Protein AF-A0A3A9JMK0-F1 (afdb_monomer)

Radius of gyration: 14.11 Å; Cα contacts (8 Å, |Δi|>4): 115; chains: 1; bounding box: 34×22×38 Å

Foldseek 3Di:
DPLDADPFLVRLVVVLVVVLVPDDDPVRNLLVSLVSLLVSLLNLQPPPVYDLVRNLVSVVSNLVSVVSVVPDPDDSLVSLQVQLPDPVVCVSGDVVSSVVSCCVRVNDD

p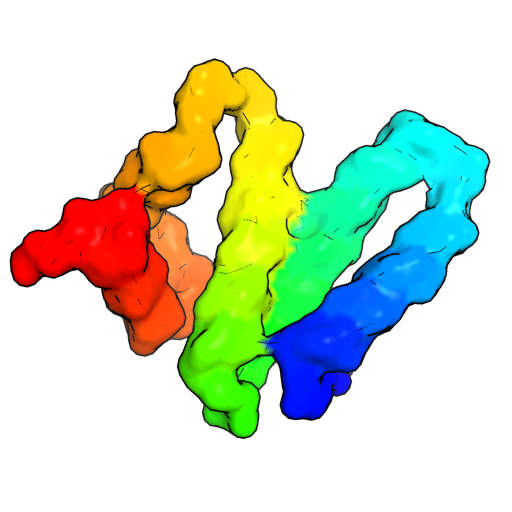LDDT: mean 88.09, std 10.56, range [46.25, 96.81]

Secondary structure (DSSP, 8-state):
------SSHHHHHHHHHHHHTT--SHHHHHHHHHHHHHHHHHHHHT-TTS-HHHHHHHHHHHHHHHHHHHT-SS-HHHHHHHHHTSHHHHTTS-HHHHHHHHHHHH---

Structure (mmCIF, N/CA/C/O backbone):
data_AF-A0A3A9JMK0-F1
#
_entry.id   AF-A0A3A9JMK0-F1
#
loop_
_atom_site.group_PDB
_atom_site.id
_atom_site.type_symbol
_atom_site.label_atom_id
_atom_site.label_alt_id
_atom_site.label_comp_id
_atom_site.label_asym_id
_atom_site.label_entity_id
_atom_site.label_seq_id
_atom_site.pdbx_PDB_ins_code
_atom_site.Cartn_x
_atom_site.Cartn_y
_atom_site.Cartn_z
_atom_site.occupancy
_atom_site.B_iso_or_equiv
_atom_site.auth_seq_id
_atom_site.auth_comp_id
_atom_site.auth_asym_id
_atom_site.auth_atom_id
_atom_site.pdbx_PDB_model_num
ATOM 1 N N . MET A 1 1 ? -4.631 11.382 -14.165 1.00 46.25 1 MET A N 1
ATOM 2 C CA . MET A 1 1 ? -4.466 10.123 -13.408 1.00 46.25 1 MET A CA 1
ATOM 3 C C . MET A 1 1 ? -4.695 8.979 -14.375 1.00 46.25 1 MET A C 1
ATOM 5 O O . MET A 1 1 ? -5.615 9.077 -15.178 1.00 46.25 1 MET A O 1
ATOM 9 N N . LEU A 1 2 ? -3.821 7.972 -14.379 1.00 48.16 2 LEU A N 1
ATOM 10 C CA . LEU A 1 2 ? -3.957 6.794 -15.236 1.00 48.16 2 LEU A CA 1
ATOM 11 C C . LEU A 1 2 ? -5.196 6.004 -14.791 1.00 48.16 2 LEU A C 1
ATOM 13 O O . LEU A 1 2 ? -5.128 5.227 -13.851 1.00 48.16 2 LEU A O 1
ATOM 17 N N . ASN A 1 3 ? -6.326 6.225 -15.468 1.00 56.69 3 ASN A N 1
ATOM 18 C CA . ASN A 1 3 ? -7.575 5.467 -15.324 1.00 56.69 3 ASN A CA 1
ATOM 19 C C . ASN A 1 3 ? -7.445 4.076 -15.971 1.00 56.69 3 ASN A C 1
ATOM 21 O O . ASN A 1 3 ? -8.260 3.693 -16.812 1.00 56.69 3 ASN A O 1
ATOM 25 N N . LYS A 1 4 ? -6.381 3.335 -15.652 1.00 73.69 4 LYS A N 1
ATOM 26 C CA . LYS A 1 4 ? -6.240 1.958 -16.118 1.00 73.69 4 LYS A CA 1
ATOM 27 C C . LYS A 1 4 ? -6.874 1.044 -15.077 1.00 73.69 4 LYS A C 1
ATOM 29 O O . LYS A 1 4 ? -6.418 0.994 -13.941 1.00 73.69 4 LYS A O 1
ATOM 34 N N . ARG A 1 5 ? -7.939 0.348 -15.472 1.00 84.06 5 ARG A N 1
ATOM 35 C CA . ARG A 1 5 ? -8.508 -0.748 -14.681 1.00 84.06 5 ARG A CA 1
ATOM 36 C C . ARG A 1 5 ? -7.691 -2.008 -14.932 1.00 84.06 5 ARG A C 1
ATOM 38 O O . ARG A 1 5 ? -7.257 -2.228 -16.062 1.00 84.06 5 ARG A O 1
ATOM 45 N N . PHE A 1 6 ? -7.501 -2.799 -13.888 1.00 89.50 6 PHE A N 1
ATOM 46 C CA . PHE A 1 6 ? -6.795 -4.075 -13.934 1.00 89.50 6 PHE A CA 1
ATOM 47 C C . PHE A 1 6 ? -7.770 -5.183 -13.546 1.00 89.50 6 PHE A C 1
ATOM 49 O O . PHE A 1 6 ? -8.637 -4.965 -12.703 1.00 89.50 6 PHE A O 1
ATOM 56 N N . GLY A 1 7 ? -7.634 -6.359 -14.150 1.00 88.62 7 GLY A N 1
ATOM 57 C CA . GLY A 1 7 ? -8.412 -7.546 -13.803 1.00 88.62 7 GLY A CA 1
ATOM 58 C C . GLY A 1 7 ? -7.852 -8.323 -12.609 1.00 88.62 7 GLY A C 1
ATOM 59 O O . GLY A 1 7 ? -8.538 -9.197 -12.089 1.00 88.62 7 GLY A O 1
ATOM 60 N N . SER A 1 8 ? -6.619 -8.035 -12.178 1.00 92.88 8 SER A N 1
ATOM 61 C CA . SER A 1 8 ? -5.992 -8.647 -10.998 1.00 92.88 8 SER A CA 1
ATOM 62 C C . SER A 1 8 ? -4.793 -7.845 -10.491 1.00 92.88 8 SER A C 1
ATOM 64 O O . SER A 1 8 ? -4.232 -7.010 -11.209 1.00 92.88 8 SER A O 1
ATOM 66 N N . TYR A 1 9 ? -4.329 -8.172 -9.284 1.00 91.81 9 TYR A N 1
ATOM 67 C CA . TYR A 1 9 ? -3.052 -7.678 -8.759 1.00 91.81 9 TYR A CA 1
ATOM 68 C C . TYR A 1 9 ? -1.852 -8.065 -9.641 1.00 91.81 9 TYR A C 1
ATOM 70 O O . TYR A 1 9 ? -0.938 -7.265 -9.842 1.00 91.81 9 TYR A O 1
ATOM 78 N N . ALA A 1 10 ? -1.846 -9.282 -10.193 1.00 93.56 10 ALA A N 1
ATOM 79 C CA . ALA A 1 10 ? -0.742 -9.768 -11.020 1.00 93.56 10 ALA A CA 1
ATOM 80 C C . ALA A 1 10 ? -0.591 -8.946 -12.310 1.00 93.56 10 ALA A C 1
ATOM 82 O O . ALA A 1 10 ? 0.515 -8.516 -12.638 1.00 93.56 10 ALA A O 1
ATOM 83 N N . GLU A 1 11 ? -1.706 -8.662 -12.988 1.00 92.44 11 GLU A N 1
ATOM 84 C CA . GLU A 1 11 ? -1.730 -7.807 -14.182 1.00 92.44 11 GLU A CA 1
ATOM 85 C C . GLU A 1 11 ? -1.242 -6.386 -13.862 1.00 92.44 11 GLU A C 1
ATOM 87 O O . GLU A 1 11 ? -0.471 -5.781 -14.609 1.00 92.44 11 GL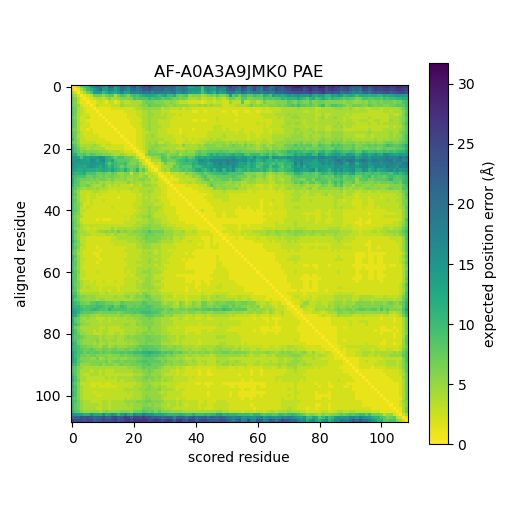U A O 1
ATOM 92 N N . ALA A 1 12 ? -1.673 -5.856 -12.720 1.00 91.44 12 ALA A N 1
ATOM 93 C CA . ALA A 1 12 ? -1.296 -4.535 -12.250 1.00 91.44 12 ALA A CA 1
ATOM 94 C C . ALA A 1 12 ? 0.220 -4.431 -11.992 1.00 91.44 12 ALA A C 1
ATOM 96 O O . ALA A 1 12 ? 0.864 -3.468 -12.421 1.00 91.44 12 ALA A O 1
ATOM 97 N N . LEU A 1 13 ? 0.814 -5.454 -11.367 1.00 90.81 13 LEU A N 1
ATOM 98 C CA . LEU A 1 13 ? 2.261 -5.544 -11.168 1.00 90.81 13 LEU A CA 1
ATOM 99 C C . LEU A 1 13 ? 3.039 -5.700 -12.473 1.00 90.81 13 LEU A C 1
ATOM 101 O O . LEU A 1 13 ? 4.101 -5.099 -12.623 1.00 90.81 13 LEU A O 1
ATOM 105 N N . GLU A 1 14 ? 2.547 -6.507 -13.410 1.00 92.50 14 GLU A N 1
ATOM 106 C CA . GLU A 1 14 ? 3.186 -6.656 -14.717 1.00 92.50 14 GLU A CA 1
ATOM 107 C C . GLU A 1 14 ? 3.210 -5.316 -15.456 1.00 92.50 14 GLU A C 1
ATOM 109 O O . GLU A 1 14 ? 4.261 -4.878 -15.925 1.00 92.50 14 GLU A O 1
ATOM 114 N N . PHE A 1 15 ? 2.089 -4.592 -15.449 1.00 91.19 15 PHE A N 1
ATOM 115 C CA . PHE A 1 15 ? 2.031 -3.244 -16.001 1.00 91.19 15 PHE A CA 1
ATOM 116 C C . PHE A 1 15 ? 3.019 -2.286 -15.323 1.00 91.19 15 PHE A C 1
ATOM 118 O O . PHE A 1 15 ? 3.694 -1.523 -16.016 1.00 91.19 15 PHE A O 1
ATOM 125 N N . ALA A 1 16 ? 3.130 -2.327 -13.992 1.00 88.00 16 ALA A N 1
ATOM 126 C CA . ALA A 1 16 ? 4.110 -1.526 -13.264 1.00 88.00 16 ALA A CA 1
ATOM 127 C C . ALA A 1 16 ? 5.544 -1.837 -13.725 1.00 88.00 16 ALA A C 1
ATOM 129 O O . ALA A 1 16 ? 6.313 -0.920 -14.006 1.00 88.00 16 ALA A O 1
ATOM 130 N N . ARG A 1 17 ? 5.886 -3.122 -13.876 1.00 87.56 17 ARG A N 1
ATOM 131 C CA . ARG A 1 17 ? 7.207 -3.570 -14.345 1.00 87.56 17 ARG A CA 1
ATOM 132 C C . ARG A 1 17 ? 7.532 -3.097 -15.749 1.00 87.56 17 ARG A C 1
ATOM 134 O O . ARG A 1 17 ? 8.632 -2.599 -15.970 1.00 87.56 17 ARG A O 1
ATOM 141 N N . GLU A 1 18 ? 6.588 -3.191 -16.678 1.00 89.44 18 GLU A N 1
ATOM 142 C CA . GLU A 1 18 ? 6.797 -2.682 -18.035 1.00 89.44 18 GLU A CA 1
ATOM 143 C C . GLU A 1 18 ? 6.978 -1.161 -18.046 1.00 89.44 18 GLU A C 1
ATOM 145 O O . GLU A 1 18 ? 7.891 -0.655 -18.696 1.00 89.44 18 GLU A O 1
ATOM 150 N N . ARG A 1 19 ? 6.186 -0.428 -17.252 1.00 85.62 19 ARG A N 1
ATOM 151 C CA . ARG A 1 19 ? 6.327 1.027 -17.090 1.00 85.62 19 ARG A CA 1
ATOM 152 C C . ARG A 1 19 ? 7.699 1.440 -16.563 1.00 85.62 19 ARG A C 1
ATOM 154 O O . ARG A 1 19 ? 8.191 2.495 -16.952 1.00 85.62 19 ARG A O 1
ATOM 161 N N . MET A 1 20 ? 8.293 0.641 -15.679 1.00 83.19 20 MET A N 1
ATOM 162 C CA . MET A 1 20 ? 9.593 0.940 -15.077 1.00 83.19 20 MET A CA 1
ATOM 163 C C . MET A 1 20 ? 10.764 0.818 -16.056 1.00 83.19 20 MET A C 1
ATOM 165 O O . MET A 1 20 ? 11.755 1.528 -15.902 1.00 83.19 20 MET A O 1
ATOM 169 N N . LYS A 1 21 ? 10.643 -0.009 -17.103 1.00 82.69 21 LYS A N 1
ATOM 170 C CA . LYS A 1 21 ? 11.684 -0.158 -18.138 1.00 82.69 21 LYS A CA 1
ATOM 171 C C . LYS A 1 21 ? 11.914 1.110 -18.963 1.00 82.69 21 LYS A C 1
ATOM 173 O O . LYS A 1 21 ? 12.918 1.208 -19.659 1.00 82.69 21 LYS A O 1
ATOM 178 N N . GLU A 1 22 ? 10.990 2.067 -18.913 1.00 81.56 22 GLU A N 1
ATOM 179 C CA . GLU A 1 22 ? 11.088 3.323 -19.660 1.00 81.56 22 GLU A CA 1
ATOM 180 C C . GLU A 1 22 ? 11.971 4.380 -18.974 1.00 81.56 22 GLU A C 1
ATOM 182 O O . GLU A 1 22 ? 12.267 5.411 -19.579 1.00 81.56 22 GLU A O 1
ATOM 187 N N . PHE A 1 23 ? 12.394 4.159 -17.725 1.00 79.81 23 PHE A N 1
ATOM 188 C CA . PHE A 1 23 ? 13.215 5.120 -16.986 1.00 79.81 23 PHE A CA 1
ATOM 189 C C . PHE A 1 23 ? 14.708 4.895 -17.254 1.00 79.81 23 PHE A C 1
ATOM 191 O O . PHE A 1 23 ? 15.226 3.789 -17.133 1.00 79.81 23 PHE A O 1
ATOM 198 N N . ILE A 1 24 ? 15.399 5.968 -17.648 1.00 68.56 24 ILE A N 1
ATOM 199 C CA . ILE A 1 24 ? 16.733 5.911 -18.272 1.00 68.56 24 ILE A CA 1
ATOM 200 C C . ILE A 1 24 ? 17.873 5.950 -17.229 1.00 68.56 24 ILE A C 1
ATOM 202 O O . ILE A 1 24 ? 19.005 5.592 -17.548 1.00 68.56 24 ILE A O 1
ATOM 206 N N . SER A 1 25 ? 17.609 6.352 -15.978 1.00 75.69 25 SER A N 1
ATOM 207 C CA . SER A 1 25 ? 18.637 6.450 -14.923 1.00 75.69 25 SER A CA 1
ATOM 208 C C . SER A 1 25 ? 18.167 5.945 -13.560 1.00 75.69 25 SER A C 1
ATOM 210 O O . SER A 1 25 ? 16.986 6.049 -13.241 1.00 75.69 25 SER A O 1
ATOM 212 N N . TRP A 1 26 ? 19.103 5.476 -12.728 1.00 61.75 26 TRP A N 1
ATOM 213 C CA . TRP A 1 26 ? 18.837 4.973 -11.372 1.00 61.75 26 TRP A CA 1
ATOM 214 C C . TRP A 1 26 ? 18.189 6.012 -10.444 1.00 61.75 26 TRP A C 1
ATOM 216 O O . TRP A 1 26 ? 17.205 5.696 -9.782 1.00 61.75 26 TRP A O 1
ATOM 226 N N . ASP A 1 27 ? 18.649 7.267 -10.476 1.00 65.81 27 ASP A N 1
ATOM 227 C CA . ASP A 1 27 ? 18.046 8.351 -9.681 1.00 65.81 27 ASP A CA 1
ATOM 228 C C . ASP A 1 27 ? 16.594 8.638 -10.098 1.00 65.81 27 ASP A C 1
ATOM 230 O O . ASP A 1 27 ? 15.738 8.945 -9.269 1.00 65.81 27 ASP A O 1
ATOM 234 N N . SER A 1 28 ? 16.294 8.516 -11.396 1.00 69.25 28 SER A N 1
ATOM 235 C CA . SER A 1 28 ? 14.919 8.629 -11.890 1.00 69.25 28 SER A CA 1
ATOM 236 C C . SER A 1 28 ? 14.102 7.373 -11.574 1.00 69.25 28 SER A C 1
ATOM 238 O O . SER A 1 28 ? 12.911 7.470 -11.287 1.00 69.25 28 SER A O 1
ATOM 240 N N . TYR A 1 29 ? 14.745 6.204 -11.572 1.00 72.56 29 TYR A N 1
ATOM 241 C CA . TYR A 1 29 ? 14.108 4.907 -11.404 1.00 72.56 29 TYR A CA 1
ATOM 242 C C . TYR A 1 29 ? 13.440 4.788 -10.037 1.00 72.56 29 TYR A C 1
ATOM 244 O O . TYR A 1 29 ? 12.252 4.500 -9.991 1.00 72.56 29 TYR A O 1
ATOM 252 N N . GLU A 1 30 ? 14.137 5.085 -8.936 1.00 74.88 30 GLU A N 1
ATOM 253 C CA . GLU A 1 30 ? 13.554 4.938 -7.592 1.00 74.88 30 GLU A CA 1
ATOM 254 C C . GLU A 1 30 ? 12.369 5.880 -7.351 1.00 74.88 30 GLU A C 1
ATOM 256 O O . GLU A 1 30 ? 11.353 5.493 -6.770 1.00 74.88 30 GLU A O 1
ATOM 261 N N . TYR A 1 31 ? 12.479 7.135 -7.800 1.00 78.62 31 TYR A N 1
ATOM 262 C CA . TYR A 1 31 ? 11.381 8.093 -7.695 1.00 78.62 31 TYR A CA 1
ATOM 263 C C . TYR A 1 31 ? 10.172 7.626 -8.512 1.00 78.62 31 TYR A C 1
ATOM 265 O O . TYR A 1 31 ? 9.041 7.620 -8.019 1.00 78.62 31 TYR A O 1
ATOM 273 N N . HIS A 1 32 ? 10.404 7.220 -9.759 1.00 82.00 32 HIS A N 1
ATOM 274 C CA . HIS A 1 32 ? 9.330 6.816 -10.648 1.00 82.00 32 HIS A CA 1
ATOM 275 C C . HIS A 1 32 ? 8.729 5.457 -10.287 1.00 82.00 32 HIS A C 1
ATOM 277 O O . HIS A 1 32 ? 7.521 5.295 -10.432 1.00 82.00 32 HIS A O 1
ATOM 283 N N . GLU A 1 33 ? 9.513 4.517 -9.764 1.00 82.44 33 GLU A N 1
ATOM 284 C CA . GLU A 1 33 ? 9.037 3.238 -9.235 1.00 82.44 33 GLU A CA 1
ATOM 285 C C . GLU A 1 33 ? 7.998 3.470 -8.132 1.00 82.44 33 GLU A C 1
ATOM 287 O O . GLU A 1 33 ? 6.881 2.955 -8.213 1.00 82.44 33 GLU A O 1
ATOM 292 N N . ARG A 1 34 ? 8.299 4.350 -7.167 1.00 86.12 34 ARG A N 1
ATOM 293 C CA . ARG A 1 34 ? 7.356 4.714 -6.094 1.00 86.12 34 ARG A CA 1
ATOM 294 C C . ARG A 1 34 ? 6.076 5.335 -6.647 1.00 86.12 34 ARG A C 1
ATOM 296 O O . ARG A 1 34 ? 4.979 4.993 -6.207 1.00 86.12 34 ARG A O 1
ATOM 303 N N . GLU A 1 35 ? 6.185 6.241 -7.617 1.00 88.44 35 GLU A N 1
ATOM 304 C CA . GLU A 1 35 ? 5.010 6.878 -8.224 1.00 88.44 35 GLU A CA 1
ATOM 305 C C . GLU A 1 35 ? 4.173 5.891 -9.058 1.00 88.44 35 GLU A C 1
ATOM 307 O O . GLU A 1 35 ? 2.940 5.954 -9.019 1.00 88.44 35 GLU A O 1
ATOM 312 N N . VAL A 1 36 ? 4.813 4.944 -9.754 1.00 88.56 36 VAL A N 1
ATOM 313 C CA . VAL A 1 36 ? 4.144 3.877 -10.510 1.00 88.56 36 VAL A CA 1
ATOM 314 C C . VAL A 1 36 ? 3.417 2.928 -9.561 1.00 88.56 36 VAL A C 1
ATOM 316 O O . VAL A 1 36 ? 2.213 2.729 -9.733 1.00 88.56 36 VAL A O 1
ATOM 319 N N . TYR A 1 37 ? 4.083 2.397 -8.532 1.00 90.44 37 TYR A N 1
ATOM 320 C CA . TYR A 1 37 ? 3.442 1.509 -7.556 1.00 90.44 37 TYR A CA 1
ATOM 321 C C . TYR A 1 37 ? 2.309 2.193 -6.807 1.00 90.44 37 TYR A C 1
ATOM 323 O O . TYR A 1 37 ? 1.241 1.605 -6.660 1.00 90.44 37 TYR A O 1
ATOM 331 N N . LYS A 1 38 ? 2.474 3.461 -6.422 1.00 91.00 38 LYS A N 1
ATOM 332 C CA . LYS A 1 38 ? 1.392 4.244 -5.823 1.00 91.00 38 LYS A CA 1
ATOM 333 C C . LYS A 1 38 ? 0.205 4.392 -6.780 1.00 91.00 38 LYS A C 1
ATOM 335 O O . LYS A 1 38 ? -0.934 4.205 -6.367 1.00 91.00 38 LYS A O 1
ATOM 340 N N . SER A 1 39 ? 0.440 4.711 -8.057 1.00 91.06 39 SER A N 1
ATOM 341 C CA . SER A 1 39 ? -0.639 4.863 -9.048 1.00 91.06 39 SER A CA 1
ATOM 342 C C . SER A 1 39 ? -1.375 3.548 -9.318 1.00 91.06 39 SER A C 1
ATOM 344 O O . SER A 1 39 ? -2.602 3.532 -9.427 1.00 91.06 39 SER A O 1
ATOM 346 N N . VAL A 1 40 ? -0.632 2.451 -9.451 1.00 92.44 40 VAL A N 1
ATOM 347 C CA . VAL A 1 40 ? -1.186 1.115 -9.689 1.00 92.44 40 VAL A CA 1
ATOM 348 C C . VAL A 1 40 ? -1.936 0.622 -8.452 1.00 92.44 40 VAL A C 1
ATOM 350 O O . VAL A 1 40 ? -3.077 0.180 -8.566 1.00 92.44 40 VAL A O 1
ATOM 353 N N . GLY A 1 41 ? -1.346 0.788 -7.269 1.00 93.38 41 GLY A N 1
ATOM 354 C CA . GLY A 1 41 ? -1.962 0.461 -5.989 1.00 93.38 41 GLY A CA 1
ATOM 355 C C . GLY A 1 41 ? -3.289 1.187 -5.781 1.00 93.38 41 GLY A C 1
ATOM 356 O O . GLY A 1 41 ? -4.295 0.540 -5.507 1.00 93.38 41 GLY A O 1
ATOM 357 N N . TRP A 1 42 ? -3.350 2.501 -6.031 1.00 95.06 42 TRP A N 1
ATOM 358 C CA . TRP A 1 42 ? -4.615 3.246 -5.957 1.00 95.06 42 TRP A CA 1
ATOM 359 C C . TRP A 1 42 ? -5.677 2.751 -6.940 1.00 95.06 42 TRP A C 1
ATOM 361 O O . TRP A 1 42 ? -6.859 2.720 -6.598 1.00 95.06 42 TRP A O 1
ATOM 371 N N . SER A 1 43 ? -5.268 2.338 -8.141 1.00 93.56 43 SER A N 1
ATOM 372 C CA . SER A 1 43 ? -6.198 1.797 -9.140 1.00 93.56 43 SER A CA 1
ATOM 373 C C . SER A 1 43 ? -6.838 0.492 -8.657 1.00 93.56 43 SER A C 1
ATOM 375 O O . SER A 1 43 ? -8.028 0.284 -8.863 1.00 93.56 43 SER A O 1
ATOM 377 N N . LEU A 1 44 ? -6.070 -0.353 -7.964 1.00 94.06 44 LEU A N 1
ATOM 378 C CA . LEU A 1 44 ? -6.565 -1.590 -7.359 1.00 94.06 44 LEU A CA 1
ATOM 379 C C . LEU A 1 44 ? -7.474 -1.319 -6.156 1.00 94.06 44 LEU A C 1
ATOM 381 O O . LEU A 1 44 ? -8.562 -1.876 -6.069 1.00 94.06 44 LEU A O 1
ATOM 385 N N . VAL A 1 45 ? -7.053 -0.442 -5.241 1.00 95.56 45 VAL A N 1
ATOM 386 C CA . VAL A 1 45 ? -7.782 -0.125 -4.000 1.00 95.56 45 VAL A CA 1
ATOM 387 C C . VAL A 1 45 ? -9.227 0.302 -4.273 1.00 95.56 45 VAL A C 1
ATOM 389 O O . VAL A 1 45 ? -10.149 -0.128 -3.568 1.00 95.56 45 VAL A O 1
ATOM 392 N N . HIS A 1 46 ? -9.432 1.129 -5.299 1.00 92.44 46 HIS A N 1
ATOM 393 C CA . HIS A 1 46 ? -10.737 1.701 -5.626 1.00 92.44 46 HIS A CA 1
ATOM 394 C C . HIS A 1 46 ? -11.581 0.863 -6.597 1.00 92.44 46 HIS A C 1
ATOM 396 O O . HIS A 1 46 ? -12.747 1.202 -6.809 1.00 92.44 46 HIS A O 1
ATOM 402 N N . ASP A 1 47 ? -11.053 -0.224 -7.170 1.00 92.50 47 ASP A N 1
ATOM 403 C CA . ASP A 1 47 ? -11.845 -1.082 -8.052 1.00 92.50 47 ASP A CA 1
ATOM 404 C C . ASP A 1 47 ? -12.646 -2.109 -7.241 1.00 92.50 47 ASP A C 1
ATOM 406 O O . ASP A 1 47 ? -12.166 -3.181 -6.879 1.00 92.50 47 ASP A O 1
ATOM 410 N N . VAL A 1 48 ? -13.907 -1.774 -6.963 1.00 89.88 48 VAL A N 1
ATOM 411 C CA . VAL A 1 48 ? -14.839 -2.631 -6.210 1.00 89.88 48 VAL A CA 1
ATOM 412 C C . VAL A 1 48 ? -15.169 -3.952 -6.913 1.00 89.88 48 VAL A C 1
ATOM 414 O O . VAL A 1 48 ? -15.750 -4.834 -6.286 1.00 89.88 48 VAL A O 1
ATOM 417 N N . ALA A 1 49 ? -14.824 -4.104 -8.199 1.00 92.44 49 ALA A N 1
ATOM 418 C CA . ALA A 1 49 ? -14.991 -5.367 -8.912 1.00 92.44 49 ALA A CA 1
ATOM 419 C C . ALA A 1 49 ? -13.890 -6.389 -8.574 1.00 92.44 49 ALA A C 1
ATOM 421 O O . ALA A 1 49 ? -14.060 -7.574 -8.860 1.00 92.44 49 ALA A O 1
ATOM 422 N N . LEU A 1 50 ? -12.774 -5.949 -7.981 1.00 93.06 50 LEU A N 1
ATOM 423 C CA . LEU A 1 50 ? -11.677 -6.825 -7.583 1.00 93.06 50 LEU A CA 1
ATOM 424 C C . LEU A 1 50 ? -11.936 -7.489 -6.224 1.00 93.06 50 LEU A C 1
ATOM 426 O O . LEU A 1 50 ? -12.555 -6.887 -5.339 1.00 93.06 50 LEU A O 1
ATOM 430 N N . PRO A 1 51 ? -11.425 -8.717 -6.012 1.00 95.75 51 PRO A N 1
ATOM 431 C CA . PRO A 1 51 ? -11.497 -9.367 -4.711 1.00 95.75 51 PRO A CA 1
ATOM 432 C C . PRO A 1 51 ? -10.736 -8.557 -3.653 1.00 95.75 51 PRO A C 1
ATOM 434 O O . PRO A 1 51 ? -9.719 -7.927 -3.948 1.00 95.75 51 PRO A O 1
ATOM 437 N N . MET A 1 52 ? -11.198 -8.623 -2.398 1.00 95.69 52 MET A N 1
ATOM 438 C CA . MET A 1 52 ? -10.581 -7.901 -1.274 1.00 95.69 52 MET A CA 1
ATOM 439 C C . MET A 1 52 ? -9.073 -8.160 -1.164 1.00 95.69 52 MET A C 1
ATOM 441 O O . MET A 1 52 ? -8.310 -7.241 -0.895 1.00 95.69 52 MET A O 1
ATOM 445 N N . GLU A 1 53 ? -8.630 -9.390 -1.432 1.00 96.06 53 GLU A N 1
ATOM 446 C CA . GLU A 1 53 ? -7.212 -9.759 -1.415 1.00 96.06 53 GLU A CA 1
ATOM 447 C C . GLU A 1 53 ? -6.360 -8.894 -2.362 1.00 96.06 53 GLU A C 1
ATOM 449 O O . GLU A 1 53 ? -5.316 -8.381 -1.962 1.00 96.06 53 GLU A O 1
ATOM 454 N N . ASP A 1 54 ? -6.809 -8.682 -3.600 1.00 96.44 54 ASP A N 1
ATOM 455 C CA . ASP A 1 54 ? -6.069 -7.885 -4.585 1.00 96.44 54 ASP A CA 1
ATOM 456 C C . ASP A 1 54 ? -6.116 -6.393 -4.256 1.00 96.44 54 ASP A C 1
ATOM 458 O O . ASP A 1 54 ? -5.125 -5.677 -4.431 1.00 96.44 54 ASP A O 1
ATOM 462 N N . ARG A 1 55 ? -7.246 -5.928 -3.714 1.00 96.81 55 ARG A N 1
ATOM 463 C CA . ARG A 1 55 ? -7.401 -4.551 -3.231 1.00 96.81 55 ARG A CA 1
ATOM 464 C C . ARG A 1 55 ? -6.460 -4.271 -2.055 1.00 96.81 55 ARG A C 1
ATOM 466 O O . ARG A 1 55 ? -5.844 -3.206 -2.018 1.00 96.81 55 ARG A O 1
ATOM 473 N N . LEU A 1 56 ? -6.287 -5.233 -1.144 1.00 96.75 56 LEU A N 1
ATOM 474 C CA . LEU A 1 56 ? -5.350 -5.140 -0.020 1.00 96.75 56 LEU A CA 1
ATOM 475 C C . LEU A 1 56 ? -3.895 -5.129 -0.476 1.00 96.75 56 LEU A C 1
ATOM 477 O O . LEU A 1 56 ? -3.140 -4.259 -0.049 1.00 96.75 56 LEU A O 1
ATOM 481 N N . LYS A 1 57 ? -3.512 -6.010 -1.405 1.00 96.19 57 LYS A N 1
ATOM 482 C CA . LYS A 1 57 ? -2.173 -5.957 -2.014 1.00 96.19 57 LYS A CA 1
ATOM 483 C C . LYS A 1 57 ? -1.928 -4.615 -2.715 1.00 96.19 57 LYS A C 1
ATOM 485 O O . LYS A 1 57 ? -0.836 -4.058 -2.640 1.00 96.19 57 LYS A O 1
ATOM 490 N N . GLY A 1 58 ? -2.957 -4.051 -3.352 1.00 95.94 58 GLY A N 1
ATOM 491 C CA . GLY A 1 58 ? -2.919 -2.698 -3.908 1.00 95.94 58 GLY A CA 1
ATOM 492 C C . GLY A 1 58 ? -2.677 -1.616 -2.854 1.00 95.94 58 GLY A C 1
ATOM 493 O O . GLY A 1 58 ? -1.842 -0.735 -3.058 1.00 95.94 58 GLY A O 1
ATOM 494 N N . ALA A 1 59 ? -3.359 -1.691 -1.711 1.00 96.12 59 ALA A N 1
ATOM 495 C CA . ALA A 1 59 ? -3.137 -0.764 -0.605 1.00 96.12 59 ALA A CA 1
ATOM 496 C C . ALA A 1 59 ? -1.726 -0.889 -0.016 1.00 96.12 59 ALA A C 1
ATOM 498 O O . ALA A 1 59 ? -1.094 0.118 0.296 1.00 96.12 59 ALA A O 1
ATOM 499 N N . GLU A 1 60 ? -1.204 -2.109 0.082 1.00 96.00 60 GLU A N 1
ATOM 500 C CA . GLU A 1 60 ? 0.161 -2.373 0.540 1.00 96.00 60 GLU A CA 1
ATOM 501 C C . GLU A 1 60 ? 1.207 -1.772 -0.396 1.00 96.00 60 GLU A C 1
ATOM 503 O O . GLU A 1 60 ? 2.167 -1.184 0.092 1.00 96.00 60 GLU A O 1
ATOM 508 N N . LEU A 1 61 ? 0.993 -1.803 -1.717 1.00 95.06 61 LEU A N 1
ATOM 509 C CA . LEU A 1 61 ? 1.860 -1.090 -2.664 1.00 95.06 61 LEU A CA 1
ATOM 510 C C . LEU A 1 61 ? 1.880 0.423 -2.414 1.00 95.06 61 LEU A C 1
ATOM 512 O O . LEU A 1 61 ? 2.939 1.047 -2.479 1.00 95.06 61 LEU A O 1
ATOM 516 N N . VAL A 1 62 ? 0.724 1.024 -2.115 1.00 95.19 62 VAL A N 1
ATOM 517 C CA . VAL A 1 62 ? 0.641 2.455 -1.775 1.00 95.19 62 VAL A CA 1
ATOM 518 C C . VAL A 1 62 ? 1.418 2.744 -0.491 1.00 95.19 62 VAL A C 1
ATOM 520 O O . VAL A 1 62 ? 2.210 3.688 -0.450 1.00 95.19 62 VAL A O 1
ATOM 523 N N . LEU A 1 63 ? 1.207 1.930 0.545 1.00 95.12 63 LEU A N 1
ATOM 524 C CA . LEU A 1 63 ? 1.869 2.077 1.839 1.00 95.12 63 LEU A CA 1
ATOM 525 C C . LEU A 1 63 ? 3.384 1.875 1.731 1.00 95.12 63 LEU A C 1
ATOM 527 O O . LEU A 1 63 ? 4.133 2.647 2.327 1.00 95.12 63 LEU A O 1
ATOM 531 N N . GLN A 1 64 ? 3.839 0.904 0.936 1.00 94.06 64 GLN A N 1
ATOM 532 C CA . GLN A 1 64 ? 5.254 0.672 0.646 1.00 94.06 64 GLN A CA 1
ATOM 533 C C . GLN A 1 64 ? 5.874 1.883 -0.057 1.00 94.06 64 GLN A C 1
ATOM 535 O O . GLN A 1 64 ? 6.884 2.409 0.400 1.00 94.06 64 GLN A O 1
ATOM 540 N N . ALA A 1 65 ? 5.219 2.414 -1.094 1.00 92.12 65 ALA A N 1
ATOM 541 C CA . ALA A 1 65 ? 5.707 3.598 -1.799 1.00 92.12 65 ALA A CA 1
ATOM 542 C C . ALA A 1 65 ? 5.819 4.833 -0.881 1.00 92.12 65 ALA A C 1
ATOM 544 O O . ALA A 1 65 ? 6.720 5.664 -1.044 1.00 92.12 65 ALA A O 1
ATOM 545 N N . TRP A 1 66 ? 4.914 4.976 0.094 1.00 93.00 66 TRP A N 1
ATOM 546 C CA . TRP A 1 66 ? 5.014 6.020 1.116 1.00 93.00 66 TRP A CA 1
ATOM 547 C C . TRP A 1 66 ? 6.134 5.761 2.118 1.00 93.00 66 TRP A C 1
ATOM 549 O O . TRP A 1 66 ? 6.870 6.694 2.447 1.00 93.00 66 TRP A O 1
ATOM 559 N N . TYR A 1 67 ? 6.287 4.517 2.568 1.00 93.75 67 TYR A N 1
ATOM 560 C CA . TYR A 1 67 ? 7.357 4.104 3.466 1.00 93.75 67 TYR A CA 1
ATOM 561 C C . TYR A 1 67 ? 8.733 4.393 2.860 1.00 93.75 67 TYR A C 1
ATOM 563 O O . TYR A 1 67 ? 9.512 5.129 3.469 1.00 93.75 67 TYR A O 1
ATOM 571 N N . ASP A 1 68 ? 8.974 3.950 1.624 1.00 90.69 68 ASP A N 1
ATOM 572 C CA . ASP A 1 68 ? 10.238 4.154 0.905 1.00 90.69 68 ASP A CA 1
ATOM 573 C C . ASP A 1 68 ? 10.566 5.648 0.746 1.00 90.69 68 ASP A C 1
ATOM 575 O O . ASP A 1 68 ? 11.725 6.067 0.763 1.00 90.69 68 ASP A O 1
ATOM 579 N N . ARG A 1 69 ? 9.534 6.493 0.612 1.00 88.81 69 ARG A N 1
ATOM 580 C CA . ARG A 1 69 ? 9.668 7.957 0.547 1.00 88.81 69 ARG A CA 1
ATOM 581 C C . ARG A 1 69 ? 9.880 8.622 1.903 1.00 88.81 69 ARG A C 1
ATOM 583 O O . ARG A 1 69 ? 10.465 9.701 1.945 1.00 88.81 69 ARG A O 1
ATOM 590 N N . SER A 1 70 ? 9.391 8.032 2.985 1.00 89.19 70 SER A N 1
ATOM 591 C CA . SER A 1 70 ? 9.376 8.683 4.296 1.00 89.19 70 SER A CA 1
ATOM 592 C C . SER A 1 70 ? 10.772 8.900 4.886 1.00 89.19 70 SER A C 1
ATOM 594 O O . SER A 1 70 ? 10.944 9.810 5.695 1.00 89.19 70 SER A O 1
ATOM 596 N N . GLY A 1 71 ? 11.752 8.067 4.511 1.00 86.38 71 GLY A N 1
ATOM 597 C CA . GLY A 1 71 ? 13.083 8.061 5.130 1.00 86.38 71 GLY A CA 1
ATOM 598 C C . GLY A 1 71 ? 13.053 7.720 6.626 1.00 86.38 71 GLY A C 1
ATOM 599 O O . GLY A 1 71 ? 13.996 8.035 7.349 1.00 86.38 71 GLY A O 1
ATOM 600 N N . THR A 1 72 ? 11.952 7.137 7.108 1.00 92.56 72 THR A N 1
ATOM 601 C CA . THR A 1 72 ? 11.770 6.803 8.520 1.00 92.56 72 THR A CA 1
ATOM 602 C C . THR A 1 72 ? 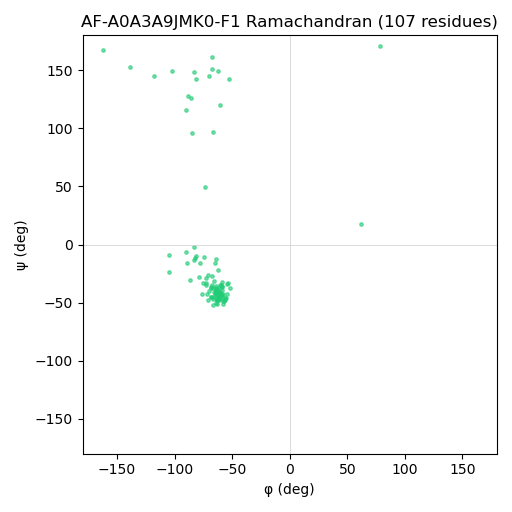12.690 5.648 8.930 1.00 92.56 72 THR A C 1
ATOM 604 O O . THR A 1 72 ? 12.894 4.728 8.140 1.00 92.56 72 THR A O 1
ATOM 607 N N . PRO A 1 73 ? 13.221 5.642 10.165 1.00 89.00 73 PRO A N 1
ATOM 608 C CA . PRO A 1 73 ? 13.999 4.516 10.680 1.00 89.00 73 PRO A CA 1
ATOM 609 C C . PRO A 1 73 ? 13.126 3.382 11.246 1.00 89.00 73 PRO A C 1
ATOM 611 O O . PRO A 1 73 ? 13.660 2.398 11.751 1.00 89.00 73 PRO A O 1
ATOM 614 N N . LEU A 1 74 ? 11.798 3.542 11.259 1.00 89.50 74 LEU A N 1
ATOM 615 C CA . LEU A 1 74 ? 10.873 2.493 11.695 1.00 89.50 74 LEU A CA 1
ATOM 616 C C . LEU A 1 74 ? 10.900 1.325 10.708 1.00 89.50 74 LEU A C 1
ATOM 618 O O . LEU A 1 74 ? 11.097 1.548 9.523 1.00 89.50 74 LEU A O 1
ATOM 622 N N . ASP A 1 75 ? 10.633 0.106 11.174 1.00 94.56 75 ASP A N 1
ATOM 623 C CA . ASP A 1 75 ? 10.280 -0.990 10.273 1.00 94.56 75 ASP A CA 1
ATOM 624 C C . ASP A 1 75 ? 8.914 -0.735 9.608 1.00 94.56 75 ASP A C 1
ATOM 626 O O . ASP A 1 75 ? 8.113 0.087 10.072 1.00 94.56 75 ASP A O 1
ATOM 630 N N . PHE A 1 76 ? 8.653 -1.440 8.507 1.00 93.38 76 PHE A N 1
ATOM 631 C CA . PHE A 1 76 ? 7.461 -1.231 7.688 1.00 93.38 76 PHE A CA 1
ATOM 632 C C . PHE A 1 76 ? 6.156 -1.404 8.478 1.00 93.38 76 PHE A C 1
ATOM 634 O O . PHE A 1 76 ? 5.301 -0.517 8.450 1.00 93.38 76 PHE A O 1
ATOM 641 N N . ASP A 1 77 ? 6.014 -2.483 9.248 1.00 94.69 77 ASP A N 1
ATOM 642 C CA . ASP A 1 77 ? 4.788 -2.769 10.005 1.00 94.69 77 ASP A CA 1
ATOM 643 C C . ASP A 1 77 ? 4.529 -1.689 11.065 1.00 94.69 77 ASP A C 1
ATOM 645 O O . ASP A 1 77 ?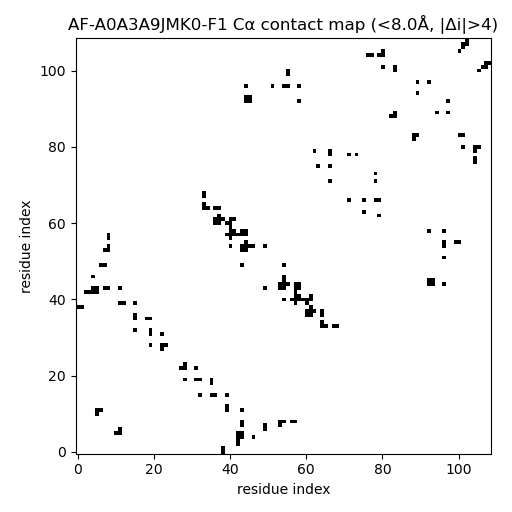 3.401 -1.207 11.251 1.00 94.69 77 ASP A O 1
ATOM 649 N N . ARG A 1 78 ? 5.591 -1.229 11.732 1.00 93.50 78 ARG A N 1
ATOM 650 C CA . ARG A 1 78 ? 5.507 -0.130 12.696 1.00 93.50 78 ARG A CA 1
ATOM 651 C C . ARG A 1 78 ? 5.184 1.210 12.036 1.00 93.50 78 ARG A C 1
ATOM 653 O O . ARG A 1 78 ? 4.427 2.005 12.605 1.00 93.50 78 ARG A O 1
ATOM 660 N N . TYR A 1 79 ? 5.714 1.474 10.845 1.00 94.75 79 TYR A N 1
ATOM 661 C CA . TYR A 1 79 ? 5.353 2.651 10.057 1.00 94.75 79 TYR A CA 1
ATOM 662 C C . TYR A 1 79 ? 3.872 2.634 9.658 1.00 94.75 79 TYR A C 1
ATOM 664 O O . TYR A 1 79 ? 3.167 3.628 9.867 1.00 94.75 79 TYR A O 1
ATOM 672 N N . VAL A 1 80 ? 3.383 1.508 9.134 1.00 94.56 80 VAL A N 1
ATOM 673 C CA . VAL A 1 80 ? 1.991 1.356 8.698 1.00 94.56 80 VAL A CA 1
ATOM 674 C C . VAL A 1 80 ? 1.042 1.493 9.884 1.00 94.56 80 VAL A C 1
ATOM 676 O O . VAL A 1 80 ? 0.136 2.325 9.845 1.00 94.56 80 VAL A O 1
ATOM 679 N N . SER A 1 81 ? 1.284 0.769 10.978 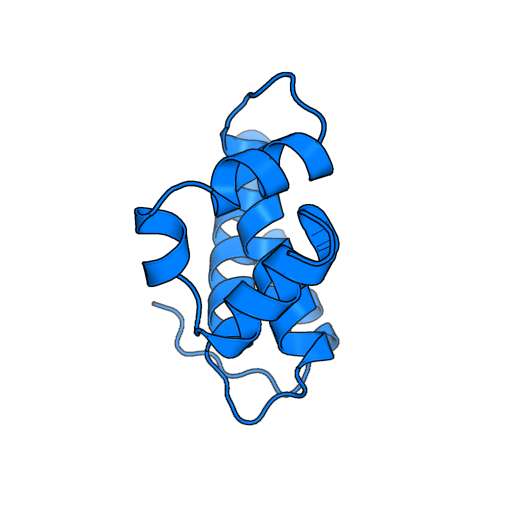1.00 94.56 81 SER A N 1
ATOM 680 C CA . SER A 1 81 ? 0.444 0.850 12.183 1.00 94.56 81 SER A CA 1
ATOM 681 C C . SER A 1 81 ? 0.402 2.257 12.795 1.00 94.56 81 SER A C 1
ATOM 683 O O . SER A 1 81 ? -0.640 2.693 13.287 1.00 94.56 81 SER A O 1
ATOM 685 N N . THR A 1 82 ? 1.506 3.009 12.730 1.00 92.69 82 THR A N 1
ATOM 686 C CA . THR A 1 82 ? 1.544 4.419 13.154 1.00 92.69 82 THR A CA 1
ATOM 687 C C . THR A 1 82 ? 0.764 5.319 12.195 1.00 92.69 82 THR A C 1
ATOM 689 O O . THR A 1 82 ? 0.057 6.227 12.637 1.00 92.69 82 THR A O 1
ATOM 692 N N . SER A 1 83 ? 0.859 5.069 10.889 1.00 92.69 83 SER A N 1
ATOM 693 C CA . SER A 1 83 ? 0.170 5.845 9.851 1.00 92.69 83 SER A CA 1
ATOM 694 C C . SER A 1 83 ? -1.344 5.644 9.900 1.00 92.69 83 SER A C 1
ATOM 696 O O . SER A 1 83 ? -2.090 6.620 9.907 1.00 92.69 83 SER A O 1
ATOM 698 N N . LEU A 1 84 ? -1.816 4.403 10.042 1.00 93.25 84 LEU A N 1
ATOM 699 C CA . LEU A 1 84 ? -3.248 4.076 10.105 1.00 93.25 84 LEU A CA 1
ATOM 700 C C . LEU A 1 84 ? -3.964 4.704 11.314 1.00 93.25 84 LEU A C 1
ATOM 702 O O . LEU A 1 84 ? -5.172 4.919 11.275 1.00 93.25 84 LEU A O 1
ATOM 706 N N . ARG A 1 85 ? -3.237 5.071 12.378 1.00 90.56 85 ARG A N 1
ATOM 707 C CA . ARG A 1 85 ? -3.795 5.801 13.535 1.00 90.56 85 ARG A CA 1
ATOM 708 C C . ARG A 1 85 ? -4.065 7.281 13.247 1.00 90.56 85 ARG A C 1
ATOM 710 O O . ARG A 1 85 ? -4.703 7.961 14.052 1.00 90.56 85 ARG A O 1
ATOM 717 N N . GLN A 1 86 ? -3.584 7.806 12.122 1.00 89.62 86 GLN A N 1
ATOM 718 C CA . GLN A 1 86 ? -3.759 9.203 11.748 1.00 89.62 86 GLN A CA 1
ATOM 719 C C . GLN A 1 86 ? -5.100 9.393 11.033 1.00 89.62 86 GLN A C 1
ATOM 721 O O . GLN A 1 86 ? -5.387 8.752 10.025 1.00 89.62 86 GLN A O 1
ATOM 726 N N . LYS A 1 87 ? -5.922 10.328 11.528 1.00 85.94 87 LYS A N 1
ATOM 727 C CA . LYS A 1 87 ? -7.301 10.540 11.044 1.00 85.94 87 LYS A CA 1
ATOM 728 C C . LYS A 1 87 ? -7.412 10.774 9.534 1.00 85.94 87 LYS A C 1
ATOM 730 O O . LYS A 1 87 ? -8.401 10.365 8.938 1.00 85.94 87 LYS A O 1
ATOM 735 N N . HIS A 1 88 ? -6.428 11.433 8.926 1.00 89.38 88 HIS A N 1
ATOM 736 C CA . HIS A 1 88 ? -6.462 11.723 7.494 1.00 89.38 88 HIS A CA 1
ATOM 737 C C . HIS A 1 88 ? -6.221 10.474 6.638 1.00 89.38 88 HIS A C 1
ATOM 739 O O . HIS A 1 88 ? -6.779 10.389 5.554 1.00 89.38 88 HIS A O 1
ATOM 745 N N . ILE A 1 89 ? -5.469 9.479 7.127 1.00 88.62 89 ILE A N 1
ATOM 746 C CA . ILE A 1 89 ? -5.211 8.235 6.387 1.00 88.62 89 ILE A CA 1
ATOM 747 C C . ILE A 1 89 ? -6.497 7.425 6.220 1.00 88.62 89 ILE A C 1
ATOM 749 O O . ILE A 1 89 ? -6.740 6.900 5.135 1.00 88.62 89 ILE A O 1
ATOM 753 N N . LYS A 1 90 ? -7.374 7.415 7.236 1.00 88.25 90 LYS A N 1
ATOM 754 C CA . LYS A 1 90 ? -8.706 6.794 7.140 1.00 88.25 90 LYS A CA 1
ATOM 755 C C . LYS A 1 90 ? -9.517 7.317 5.949 1.00 88.25 90 LYS A C 1
ATOM 757 O O . LYS A 1 90 ? -10.293 6.575 5.371 1.00 88.25 90 LYS A O 1
ATOM 762 N N . GLN A 1 91 ? -9.342 8.584 5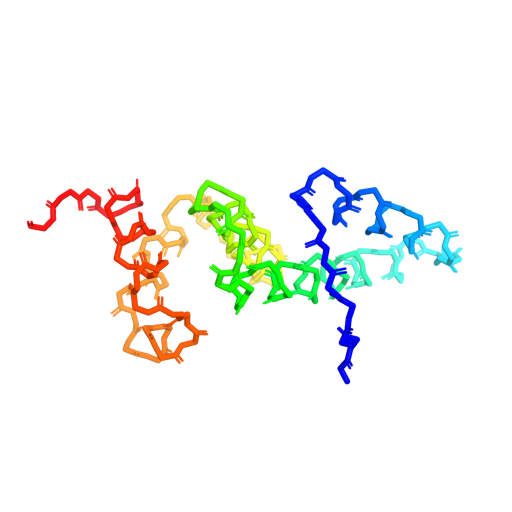.577 1.00 89.75 91 GLN A N 1
ATOM 763 C CA . GLN A 1 91 ? -10.096 9.211 4.486 1.00 89.75 91 GLN A CA 1
ATOM 764 C C . GLN A 1 91 ? -9.521 8.907 3.096 1.00 89.75 91 GLN A C 1
ATOM 766 O O . GLN A 1 91 ? -10.166 9.221 2.099 1.00 89.75 91 GLN A O 1
ATOM 771 N N . LEU A 1 92 ? -8.313 8.340 3.016 1.00 91.62 92 LEU A N 1
ATOM 772 C CA . LEU A 1 92 ? -7.645 8.051 1.744 1.00 91.62 92 LEU A CA 1
ATOM 773 C C . LEU A 1 92 ? -8.045 6.687 1.175 1.00 91.62 92 LEU A C 1
ATOM 775 O O . LEU A 1 92 ? -8.071 6.523 -0.040 1.00 91.62 92 LEU A O 1
ATOM 779 N N . PHE A 1 93 ? -8.359 5.721 2.036 1.00 93.88 93 PHE A N 1
ATOM 780 C CA . PHE A 1 93 ? -8.742 4.372 1.630 1.00 93.88 93 PHE A CA 1
ATOM 781 C C . PHE A 1 93 ? -10.264 4.181 1.725 1.00 93.88 93 PHE A C 1
ATOM 783 O O . PHE A 1 93 ? -10.897 4.774 2.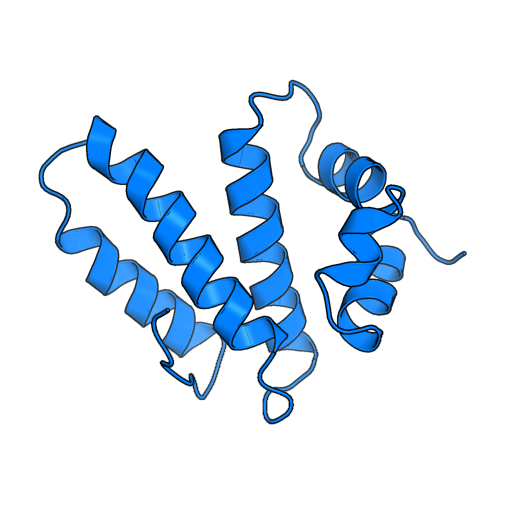599 1.00 93.88 93 PHE A O 1
ATOM 790 N N . PRO A 1 94 ? -10.867 3.338 0.865 1.00 95.31 94 PRO A N 1
ATOM 791 C CA . PRO A 1 94 ? -12.210 2.809 1.093 1.00 95.31 94 PRO A CA 1
ATOM 792 C C . PRO A 1 94 ? -12.308 2.168 2.479 1.00 95.31 94 PRO A C 1
ATOM 794 O O . PRO A 1 94 ? -11.350 1.535 2.925 1.00 95.31 94 PRO A O 1
ATOM 797 N N . GLU A 1 95 ? -13.453 2.325 3.145 1.00 94.44 95 GLU A N 1
ATOM 798 C CA . GLU A 1 95 ? -13.648 1.916 4.542 1.00 94.44 95 GLU A CA 1
ATOM 799 C C . GLU A 1 95 ? -13.321 0.436 4.757 1.00 94.44 95 GLU A C 1
ATOM 801 O O . GLU A 1 95 ? -12.536 0.096 5.636 1.00 94.44 95 GLU A O 1
ATOM 806 N N . GLU A 1 96 ? -13.807 -0.434 3.875 1.00 94.94 96 GLU A N 1
ATOM 807 C CA . GLU A 1 96 ? -13.588 -1.874 3.963 1.00 94.94 96 GLU A CA 1
ATOM 808 C C . GLU A 1 96 ? -12.115 -2.281 3.781 1.00 94.94 96 GLU A C 1
ATOM 810 O O . GLU A 1 96 ? -11.653 -3.255 4.373 1.00 94.94 96 GLU A O 1
ATOM 815 N N . VAL A 1 97 ? -11.360 -1.522 2.979 1.00 96.38 97 VAL A N 1
ATOM 816 C CA . VAL A 1 97 ? -9.920 -1.741 2.785 1.00 96.38 97 VAL A CA 1
ATOM 817 C C . VAL A 1 97 ? -9.165 -1.220 4.003 1.00 96.38 97 VAL A C 1
ATOM 819 O O . VAL A 1 97 ? -8.254 -1.883 4.492 1.00 96.38 97 VAL A O 1
ATOM 822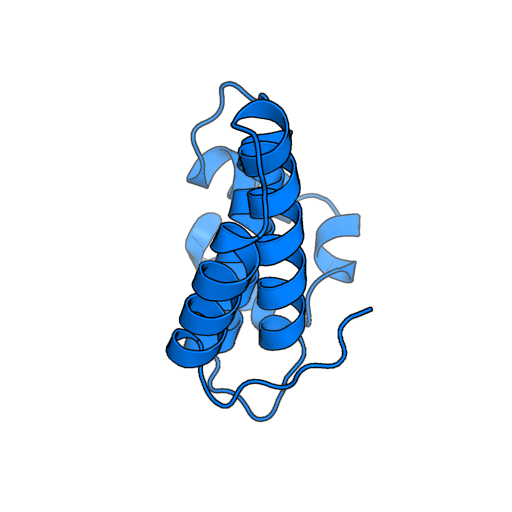 N N . PHE A 1 98 ? -9.554 -0.052 4.516 1.00 95.81 98 PHE A N 1
ATOM 823 C CA . PHE A 1 98 ? -8.960 0.533 5.712 1.00 95.81 98 PHE A CA 1
ATOM 824 C C . PHE A 1 98 ? -9.125 -0.375 6.934 1.00 95.81 98 PHE A C 1
ATOM 826 O O . PHE A 1 98 ? -8.147 -0.626 7.635 1.00 95.81 98 PHE A O 1
ATOM 833 N N . ASP A 1 99 ? -10.323 -0.904 7.167 1.00 94.50 99 ASP A N 1
ATOM 834 C CA . ASP A 1 99 ? -10.600 -1.779 8.307 1.00 94.50 99 ASP A CA 1
ATOM 835 C C . ASP A 1 99 ? -9.767 -3.067 8.241 1.00 94.50 99 ASP A C 1
ATOM 837 O O . ASP A 1 99 ? -9.168 -3.475 9.237 1.00 94.50 99 ASP A O 1
ATOM 841 N N . ALA A 1 100 ? -9.630 -3.657 7.051 1.00 95.12 100 ALA A N 1
ATOM 842 C CA . ALA A 1 100 ? -8.780 -4.825 6.843 1.00 95.12 100 ALA A CA 1
ATOM 843 C C . ALA A 1 100 ? -7.276 -4.516 7.012 1.00 95.12 100 ALA A C 1
ATOM 845 O O . ALA A 1 100 ? -6.534 -5.340 7.554 1.00 95.12 100 ALA A O 1
ATOM 846 N N . LEU A 1 101 ? -6.811 -3.320 6.627 1.00 95.19 101 LEU A N 1
ATOM 847 C CA . LEU A 1 101 ? -5.447 -2.865 6.933 1.00 95.19 101 LEU A CA 1
ATOM 848 C C . LEU A 1 101 ? -5.233 -2.703 8.444 1.00 95.19 101 LEU A C 1
ATOM 850 O O . LEU A 1 101 ? -4.181 -3.081 8.961 1.00 95.19 101 LEU A O 1
ATOM 854 N N . VAL A 1 102 ? -6.215 -2.155 9.163 1.00 94.88 102 VAL A N 1
ATOM 855 C CA . VAL A 1 102 ? -6.152 -2.022 10.624 1.00 94.88 102 VAL A CA 1
ATOM 856 C C . VAL A 1 102 ? -6.092 -3.396 11.283 1.00 94.88 102 VAL A C 1
ATOM 858 O O . VAL A 1 102 ? -5.213 -3.608 12.116 1.00 94.88 102 VAL A O 1
ATOM 861 N N . GLU A 1 103 ? -6.942 -4.344 10.882 1.00 93.69 103 GLU A N 1
ATOM 862 C CA . GLU A 1 103 ? -6.898 -5.711 11.415 1.00 93.69 103 GLU A CA 1
ATOM 863 C C . GLU A 1 103 ? -5.523 -6.356 11.183 1.00 93.69 103 GLU A C 1
ATOM 865 O O . GLU A 1 103 ? -4.960 -6.952 12.106 1.00 93.69 103 GLU A O 1
ATOM 870 N N . LYS A 1 104 ? -4.944 -6.173 9.988 1.00 93.81 104 LYS A N 1
ATOM 871 C CA . LYS A 1 104 ? -3.637 -6.733 9.623 1.00 93.81 104 LYS A CA 1
ATOM 872 C C . LYS A 1 104 ? -2.470 -6.133 10.417 1.00 93.81 104 LYS A C 1
ATOM 874 O O . LYS A 1 104 ? -1.621 -6.884 10.887 1.00 93.81 104 LYS A O 1
ATOM 879 N N . TYR A 1 105 ? -2.403 -4.807 10.551 1.00 93.56 105 TYR A N 1
ATOM 880 C CA . TYR A 1 105 ? -1.206 -4.113 11.060 1.00 93.56 105 TYR A CA 1
ATOM 881 C C . TYR A 1 105 ? -1.322 -3.598 12.497 1.00 93.56 105 TYR A C 1
ATOM 883 O O . TYR A 1 105 ? -0.308 -3.380 13.158 1.00 93.56 105 TYR A O 1
ATOM 891 N N . CYS A 1 106 ? -2.534 -3.372 12.999 1.00 90.25 106 CYS A N 1
ATOM 892 C CA . CYS A 1 106 ? -2.763 -2.867 14.354 1.00 90.25 106 CYS A CA 1
ATOM 893 C C . CYS A 1 106 ? -3.256 -3.954 15.320 1.00 90.25 106 CYS A C 1
ATOM 895 O O . CYS A 1 106 ? -3.298 -3.701 16.526 1.00 90.25 106 CYS A O 1
ATOM 897 N N . GLY A 1 107 ? -3.596 -5.141 14.805 1.00 79.88 107 GLY A N 1
ATOM 898 C CA . GLY A 1 107 ? -4.311 -6.183 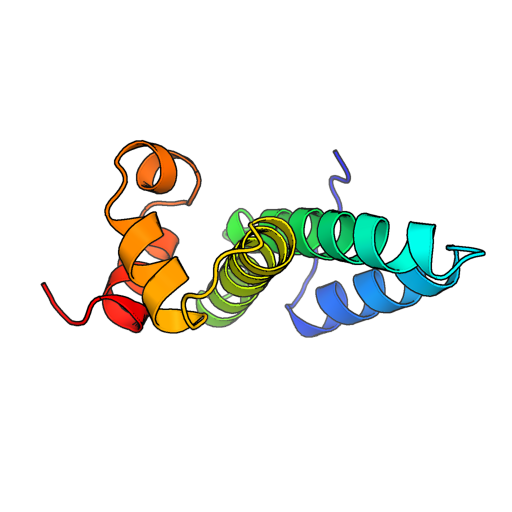15.538 1.00 79.88 107 GLY A CA 1
ATOM 899 C C . GLY A 1 107 ? -5.812 -5.892 15.629 1.00 79.88 107 GLY A C 1
ATOM 900 O O . GLY A 1 107 ? -6.272 -4.804 15.280 1.00 79.88 107 GLY A O 1
ATOM 901 N N . ARG A 1 108 ? -6.595 -6.871 16.104 1.00 58.25 108 ARG A N 1
ATOM 902 C CA . ARG A 1 108 ? -8.024 -6.662 16.386 1.00 58.25 108 ARG A CA 1
ATOM 903 C C . ARG A 1 108 ? -8.183 -5.576 17.453 1.00 58.25 108 ARG A C 1
ATOM 905 O O . ARG A 1 108 ? -7.664 -5.739 18.557 1.00 58.25 108 ARG A O 1
ATOM 912 N N . LEU A 1 109 ? -8.878 -4.494 17.098 1.00 50.16 109 LEU A N 1
ATOM 913 C CA . LEU A 1 109 ? -9.420 -3.526 18.056 1.00 50.16 109 LEU A CA 1
ATOM 914 C C . LEU A 1 109 ? -10.566 -4.148 18.860 1.00 50.16 109 LEU A C 1
ATOM 916 O O . LEU A 1 109 ? -11.322 -4.957 18.276 1.00 50.16 109 LEU A O 1
#

Mean predicted aligned error: 4.78 Å

Solvent-accessible surface area (backbone atoms only — not comparable to full-atom values): 6199 Å² total; per-residue (Å²): 130,82,88,60,84,65,94,43,52,67,58,40,50,51,52,42,55,60,60,53,72,73,50,92,43,71,81,54,35,61,58,47,48,33,54,42,37,30,52,46,9,52,41,34,46,71,37,82,88,53,58,69,70,39,23,47,55,13,46,47,36,32,51,47,31,49,52,75,67,62,75,62,92,62,56,68,60,62,45,48,38,57,46,65,72,36,75,69,50,57,74,74,44,57,64,75,56,43,52,53,50,39,43,72,50,65,42,83,127

Sequence (109 aa):
MLNKRFGSYAEALEFARERMKEFISWDSYEYHEREVYKSVGWSLVHDVALPMEDRLKGAELVLQAWYDRSGTPLDFDRYVSTSLRQKHIKQLFPEEVFDALVEKYCGRL